Protein AF-A0A354CXX8-F1 (afdb_monomer)

Sequence (76 aa):
MSRDDEGSEARFRRFLQDLHTYERHMTFETTRDAFLDLYSAWLKTREPWLKIQLVMLAFELHRLNPEFQFDLNFAD

Nearest PDB structures (foldseek):
  8szz-assembly1_R  TM=9.099E-01  e=3.907E+00  synthetic construct
  5j0j-assembly1_B  TM=8.491E-01  e=5.085E+00  synthetic construct
  2k48-assembly1_A  TM=7.789E-01  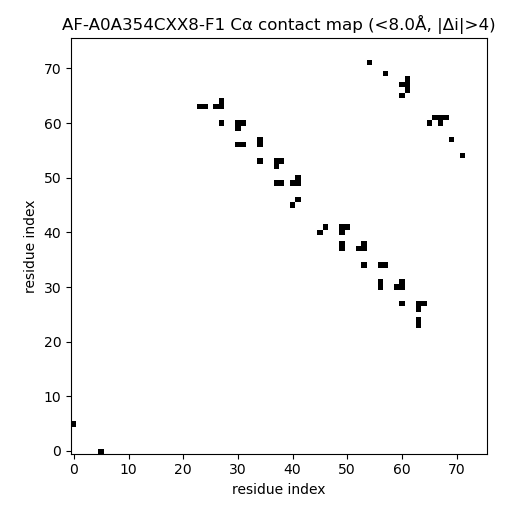e=5.085E+00  Orthohantavirus andesense

pLDDT: mean 88.22, std 11.97, range [51.81, 97.56]

Solvent-accessible surface area (backbone atoms only — not comparable to full-atom values): 4432 Å² total; per-residue (Å²): 134,57,79,68,53,59,58,49,50,53,51,49,54,50,50,53,50,55,49,51,53,49,51,49,50,52,50,38,55,54,50,48,52,54,38,52,56,46,49,57,48,27,75,74,70,66,46,69,68,48,54,56,52,44,53,55,43,52,52,52,42,29,72,68,37,76,83,57,81,80,83,83,79,73,80,128

Foldseek 3Di:
DDPVVVVVVVVVVVVVVVVVLVVLVVVLVVLVVVLVVLVVVCVVPVDVVSLVVNVVSQVVNCVSPVPRDDDSPPPD

Structure (mmCIF, N/CA/C/O backbone):
data_AF-A0A354CXX8-F1
#
_entry.id   AF-A0A354CXX8-F1
#
loop_
_atom_site.group_PDB
_atom_site.id
_atom_site.type_symbol
_atom_site.label_atom_id
_atom_site.label_alt_id
_atom_site.label_comp_id
_atom_site.label_asym_id
_atom_site.label_entity_id
_atom_site.label_seq_id
_atom_site.pdbx_PDB_ins_code
_atom_site.Cartn_x
_atom_site.Cartn_y
_atom_site.Cartn_z
_atom_site.occupancy
_atom_site.B_iso_or_equiv
_atom_site.auth_seq_id
_atom_site.auth_comp_id
_atom_site.auth_asym_id
_atom_site.auth_atom_id
_atom_site.pdbx_PDB_model_num
ATOM 1 N N . MET A 1 1 ? 33.569 7.340 -28.471 1.00 55.03 1 MET A N 1
ATOM 2 C CA . MET A 1 1 ? 32.550 6.342 -28.084 1.00 55.03 1 MET A CA 1
ATOM 3 C C . MET A 1 1 ? 31.916 5.814 -29.355 1.00 55.03 1 MET A C 1
ATOM 5 O O . MET A 1 1 ? 31.696 6.601 -30.268 1.00 55.03 1 MET A O 1
ATOM 9 N N . SER A 1 2 ? 31.770 4.494 -29.476 1.00 58.38 2 SER A N 1
ATOM 10 C CA . SER A 1 2 ? 31.212 3.859 -30.679 1.00 58.38 2 SER A CA 1
ATOM 11 C C . SER A 1 2 ? 29.683 3.976 -30.678 1.00 58.38 2 SER A C 1
ATOM 13 O O . SER A 1 2 ? 29.079 4.058 -29.613 1.00 58.38 2 SER A O 1
ATOM 15 N N . ARG A 1 3 ? 29.041 3.937 -31.851 1.00 59.91 3 ARG A N 1
ATOM 16 C CA . ARG A 1 3 ? 27.567 3.960 -31.993 1.00 59.91 3 ARG A CA 1
ATOM 17 C C . ARG A 1 3 ? 26.857 2.847 -31.202 1.00 59.91 3 ARG A C 1
ATOM 19 O O . ARG A 1 3 ? 25.711 3.016 -30.796 1.00 59.91 3 ARG A O 1
ATOM 26 N N . ASP A 1 4 ? 27.544 1.733 -30.958 1.00 62.66 4 ASP A N 1
ATOM 27 C CA . ASP A 1 4 ? 27.030 0.598 -30.177 1.00 62.66 4 ASP A CA 1
ATOM 28 C C . ASP A 1 4 ? 26.944 0.881 -28.663 1.00 62.66 4 ASP A C 1
ATOM 30 O O . ASP A 1 4 ? 26.130 0.276 -27.956 1.00 62.66 4 ASP A O 1
ATOM 34 N N . ASP A 1 5 ? 27.745 1.831 -28.174 1.00 64.50 5 ASP A N 1
ATOM 35 C CA . ASP A 1 5 ? 27.808 2.247 -26.768 1.00 64.50 5 ASP A CA 1
ATOM 36 C C . ASP A 1 5 ? 26.577 3.100 -26.407 1.00 64.50 5 ASP A C 1
ATOM 38 O O . ASP A 1 5 ? 25.896 2.850 -25.412 1.00 64.50 5 ASP A O 1
ATOM 42 N N . GLU A 1 6 ? 26.197 4.027 -27.294 1.00 68.06 6 GLU A N 1
ATOM 43 C CA . GLU A 1 6 ? 25.018 4.894 -27.133 1.00 68.06 6 GLU A CA 1
ATOM 44 C C . GLU A 1 6 ? 23.702 4.096 -27.135 1.00 68.06 6 GLU A C 1
ATOM 46 O O . GLU A 1 6 ? 22.802 4.342 -26.326 1.00 68.06 6 GLU A O 1
ATOM 51 N N . GLY A 1 7 ? 23.587 3.091 -28.012 1.00 77.06 7 GLY A N 1
ATOM 52 C CA . GLY A 1 7 ? 22.414 2.214 -28.060 1.00 77.06 7 GLY A CA 1
ATOM 53 C C . GLY A 1 7 ? 22.276 1.329 -26.816 1.00 77.06 7 GLY A C 1
ATOM 54 O O . GLY A 1 7 ? 21.161 1.012 -26.395 1.00 77.06 7 GLY A O 1
ATOM 55 N N . SER A 1 8 ? 23.397 0.945 -26.205 1.00 84.19 8 SER A N 1
ATOM 56 C CA . SER A 1 8 ? 23.415 0.159 -24.968 1.00 84.19 8 SER A CA 1
ATOM 57 C C . SER A 1 8 ? 23.036 1.005 -23.755 1.00 84.19 8 SER A C 1
ATOM 59 O O . SER A 1 8 ? 22.229 0.563 -22.936 1.00 84.19 8 SER A O 1
ATOM 61 N N . GLU A 1 9 ? 23.511 2.249 -23.690 1.00 90.81 9 GLU A N 1
ATOM 62 C CA . GLU A 1 9 ? 23.142 3.186 -22.630 1.00 90.81 9 GLU A CA 1
ATOM 63 C C . GLU A 1 9 ? 21.648 3.548 -22.671 1.00 90.81 9 GLU A C 1
ATOM 65 O O . GLU A 1 9 ? 20.973 3.532 -21.640 1.00 90.81 9 GLU A O 1
ATOM 70 N N . ALA A 1 10 ? 21.088 3.794 -23.860 1.00 90.12 10 ALA A N 1
ATOM 71 C CA . ALA A 1 10 ? 19.660 4.073 -24.016 1.00 90.12 10 ALA A CA 1
ATOM 72 C C . ALA A 1 10 ? 18.776 2.897 -23.556 1.00 90.12 10 ALA A C 1
ATOM 74 O O . ALA A 1 10 ? 17.772 3.105 -22.868 1.00 90.12 10 ALA A O 1
ATOM 75 N N . ARG A 1 11 ? 19.164 1.654 -23.885 1.00 91.12 11 ARG A N 1
ATOM 76 C CA . ARG A 1 11 ? 18.472 0.442 -23.409 1.00 91.12 11 ARG A CA 1
ATOM 77 C C . ARG A 1 11 ? 18.543 0.307 -21.892 1.00 91.12 11 ARG A C 1
ATOM 79 O O . ARG A 1 11 ? 17.532 -0.002 -21.269 1.00 91.12 11 ARG A O 1
ATOM 86 N N . PHE A 1 12 ? 19.706 0.573 -21.302 1.00 92.81 12 PHE A N 1
ATOM 87 C CA . PHE A 1 12 ? 19.884 0.507 -19.855 1.00 92.81 12 PHE A CA 1
ATOM 88 C C . PHE A 1 12 ? 19.040 1.559 -19.122 1.00 92.81 12 PHE A C 1
ATOM 90 O O . PHE A 1 12 ? 18.353 1.229 -18.160 1.00 92.81 12 PHE A O 1
ATOM 97 N N . ARG A 1 13 ? 18.997 2.804 -19.616 1.00 94.44 13 ARG A N 1
ATOM 98 C CA . ARG A 1 13 ? 18.133 3.855 -19.047 1.00 94.44 13 ARG A CA 1
ATOM 99 C C . ARG A 1 13 ? 16.654 3.478 -19.099 1.00 94.44 13 ARG A C 1
ATOM 101 O O . ARG A 1 13 ? 15.945 3.698 -18.122 1.00 94.44 13 ARG A O 1
ATOM 108 N N . ARG A 1 14 ? 16.197 2.890 -20.209 1.00 93.75 14 ARG A N 1
ATOM 109 C CA . ARG A 1 14 ? 14.816 2.403 -20.332 1.00 93.75 14 ARG A CA 1
ATOM 110 C C . ARG A 1 14 ? 14.526 1.274 -19.346 1.00 93.75 14 ARG A C 1
ATOM 112 O O . ARG A 1 14 ? 13.521 1.330 -18.654 1.00 93.75 14 ARG A O 1
ATOM 119 N N . PHE A 1 15 ? 15.439 0.314 -19.219 1.00 95.12 15 PHE A N 1
ATOM 120 C CA . PHE A 1 15 ? 15.326 -0.746 -18.220 1.00 95.12 15 PHE A CA 1
ATOM 121 C C . PHE A 1 15 ? 15.209 -0.187 -16.793 1.00 95.12 15 PHE A C 1
ATOM 123 O O . PHE A 1 15 ? 14.350 -0.630 -16.039 1.00 95.12 15 PHE A O 1
ATOM 130 N N . LEU A 1 16 ? 16.019 0.815 -16.428 1.00 95.81 16 LEU A N 1
ATOM 131 C CA . LEU A 1 16 ? 15.926 1.462 -15.114 1.00 95.81 16 LEU A CA 1
ATOM 132 C C . LEU A 1 16 ? 14.583 2.172 -14.897 1.00 95.81 16 LEU A C 1
ATOM 134 O O . LEU A 1 16 ? 14.053 2.139 -13.791 1.00 95.81 16 LEU A O 1
ATOM 138 N N . GLN A 1 17 ? 14.027 2.803 -15.935 1.00 94.94 17 GLN A N 1
ATOM 139 C CA . GLN A 1 17 ? 12.697 3.415 -15.863 1.00 94.94 17 GLN A CA 1
ATOM 140 C C . GLN A 1 17 ? 11.609 2.360 -15.654 1.00 94.94 17 GLN A C 1
ATOM 142 O O . GLN A 1 17 ? 10.796 2.508 -14.745 1.00 94.94 17 GLN A O 1
ATOM 147 N N . ASP A 1 18 ? 11.632 1.284 -16.442 1.00 95.19 18 ASP A N 1
ATOM 148 C CA . ASP A 1 18 ? 10.665 0.188 -16.338 1.00 95.19 18 ASP A CA 1
ATOM 149 C C . ASP A 1 18 ? 10.739 -0.480 -14.952 1.00 95.19 18 ASP A C 1
ATOM 151 O O . ASP A 1 18 ? 9.710 -0.735 -14.322 1.00 95.19 18 ASP A O 1
ATOM 155 N N . LEU A 1 19 ? 11.956 -0.690 -14.436 1.00 95.94 19 LEU A N 1
ATOM 156 C CA . LEU A 1 19 ? 12.186 -1.215 -13.092 1.00 95.94 19 LEU A CA 1
ATOM 157 C C . LEU A 1 19 ? 11.625 -0.277 -12.019 1.00 95.94 19 LEU A C 1
ATOM 159 O O . LEU A 1 19 ? 10.900 -0.728 -11.138 1.00 95.94 19 LEU A O 1
ATOM 163 N N . HIS A 1 20 ? 11.894 1.026 -12.116 1.00 94.25 20 HIS A N 1
ATOM 164 C CA . HIS A 1 20 ? 11.381 2.004 -11.157 1.00 94.25 20 HIS A CA 1
ATOM 165 C C . HIS A 1 20 ? 9.846 2.065 -11.154 1.00 94.25 20 HIS A C 1
ATOM 167 O O . HIS A 1 20 ? 9.216 2.157 -10.098 1.00 94.25 20 HIS A O 1
ATOM 173 N N . THR A 1 21 ? 9.220 1.983 -12.330 1.00 93.94 21 THR A N 1
ATOM 174 C CA . THR A 1 21 ? 7.760 1.899 -12.448 1.00 93.94 21 THR A CA 1
ATOM 175 C C . THR A 1 21 ? 7.223 0.632 -11.788 1.00 93.94 21 THR A C 1
ATOM 177 O O . THR A 1 21 ? 6.247 0.705 -11.039 1.00 93.94 21 THR A O 1
ATOM 180 N N . TYR A 1 22 ? 7.871 -0.511 -12.013 1.00 95.19 22 TYR A N 1
ATOM 181 C CA . TYR A 1 22 ? 7.499 -1.771 -11.377 1.00 95.19 22 TYR A CA 1
ATOM 182 C C . TYR A 1 22 ? 7.630 -1.710 -9.848 1.00 95.19 22 TYR A C 1
ATOM 184 O O . TYR A 1 22 ? 6.701 -2.086 -9.136 1.00 95.19 22 TYR A O 1
ATOM 192 N N . GLU A 1 23 ? 8.735 -1.176 -9.328 1.00 95.19 23 GLU A N 1
ATOM 193 C CA . GLU A 1 23 ? 8.959 -1.002 -7.887 1.00 95.19 23 GLU A CA 1
ATOM 194 C C . GLU A 1 23 ? 7.897 -0.108 -7.243 1.00 95.19 23 GLU A C 1
ATOM 196 O O . GLU A 1 23 ? 7.368 -0.433 -6.176 1.00 95.19 23 GLU A O 1
ATOM 201 N N . ARG A 1 24 ? 7.533 1.000 -7.904 1.00 94.75 24 ARG A N 1
ATOM 202 C CA . ARG A 1 24 ? 6.450 1.875 -7.438 1.00 94.75 24 ARG A CA 1
ATOM 203 C C . ARG A 1 24 ? 5.109 1.153 -7.409 1.00 94.75 24 ARG A C 1
ATOM 205 O O . ARG A 1 24 ? 4.367 1.322 -6.444 1.00 94.75 24 ARG A O 1
ATOM 212 N N . HIS A 1 25 ? 4.808 0.356 -8.432 1.00 95.19 25 HIS A N 1
ATOM 213 C CA . HIS A 1 25 ? 3.579 -0.432 -8.482 1.00 95.19 25 HIS A CA 1
ATOM 214 C C . HIS A 1 25 ? 3.539 -1.481 -7.362 1.00 95.19 25 HIS A C 1
ATOM 216 O O . HIS A 1 25 ? 2.571 -1.536 -6.613 1.00 95.19 25 HIS A O 1
ATOM 222 N N . MET A 1 26 ? 4.621 -2.238 -7.165 1.00 96.69 26 MET A N 1
ATOM 223 C CA . MET A 1 26 ? 4.724 -3.227 -6.083 1.00 96.69 26 MET A CA 1
ATOM 224 C C . MET A 1 26 ? 4.603 -2.591 -4.697 1.00 96.69 26 MET A C 1
ATOM 226 O O . MET A 1 26 ? 3.929 -3.134 -3.820 1.00 96.69 26 MET A O 1
ATOM 230 N N . THR A 1 27 ? 5.224 -1.424 -4.503 1.00 96.62 27 THR A N 1
ATOM 231 C CA . THR A 1 27 ? 5.088 -0.655 -3.260 1.00 96.62 27 THR A CA 1
ATOM 232 C C . THR A 1 27 ? 3.631 -0.259 -3.039 1.00 96.62 27 THR A C 1
ATOM 234 O O . THR A 1 27 ? 3.105 -0.503 -1.959 1.00 96.62 27 THR A O 1
ATOM 237 N N . PHE A 1 28 ? 2.957 0.278 -4.062 1.00 96.81 28 PHE A N 1
ATOM 238 C CA . PHE A 1 28 ? 1.544 0.650 -3.971 1.00 96.81 28 PHE A CA 1
ATOM 239 C C . PHE A 1 28 ? 0.653 -0.535 -3.583 1.00 96.81 28 PHE A C 1
ATOM 241 O O . PHE A 1 28 ? -0.124 -0.419 -2.639 1.00 96.81 28 PHE A O 1
ATOM 248 N N . GLU A 1 29 ? 0.796 -1.677 -4.259 1.00 97.06 29 GLU A N 1
ATOM 249 C CA . GLU A 1 29 ? 0.011 -2.883 -3.971 1.00 97.06 29 GLU A CA 1
ATOM 250 C C . GLU A 1 29 ? 0.245 -3.365 -2.530 1.00 97.06 29 GLU A C 1
ATOM 252 O O . GLU A 1 29 ? -0.708 -3.569 -1.781 1.00 97.06 29 GLU A O 1
ATOM 257 N N . THR A 1 30 ? 1.507 -3.427 -2.093 1.00 97.56 30 THR A N 1
ATOM 258 C CA . THR A 1 30 ? 1.864 -3.851 -0.727 1.00 97.56 30 THR A CA 1
ATOM 259 C C . THR A 1 30 ? 1.303 -2.897 0.333 1.00 97.56 30 THR A C 1
ATOM 261 O O . THR A 1 30 ? 0.763 -3.331 1.351 1.00 97.56 30 THR A O 1
ATOM 264 N N . THR A 1 31 ? 1.407 -1.582 0.112 1.00 97.06 31 THR A N 1
ATOM 265 C CA . THR A 1 31 ? 0.835 -0.576 1.019 1.00 97.06 31 THR A CA 1
ATOM 266 C C . THR A 1 31 ? -0.691 -0.667 1.054 1.00 97.06 31 THR A C 1
ATOM 268 O O . THR A 1 31 ? -1.290 -0.466 2.112 1.00 97.06 31 THR A O 1
ATOM 271 N N . ARG A 1 32 ? -1.331 -1.001 -0.073 1.00 96.31 32 ARG A N 1
ATOM 272 C CA . ARG A 1 32 ? -2.790 -1.126 -0.169 1.00 96.31 32 ARG A CA 1
ATOM 273 C C . ARG A 1 32 ? -3.279 -2.333 0.617 1.00 96.31 32 ARG A C 1
ATOM 275 O O . ARG A 1 32 ? -4.258 -2.216 1.348 1.00 96.31 32 ARG A O 1
ATOM 282 N N . ASP A 1 33 ? -2.585 -3.457 0.516 1.00 97.50 33 ASP A N 1
ATOM 283 C CA . ASP A 1 33 ? -2.933 -4.661 1.268 1.00 97.50 33 ASP A CA 1
ATOM 284 C C . ASP A 1 33 ? -2.795 -4.416 2.781 1.00 97.50 33 ASP A C 1
ATOM 286 O O . ASP A 1 33 ? -3.731 -4.676 3.537 1.00 97.50 33 ASP A O 1
ATOM 290 N N . ALA A 1 34 ? -1.707 -3.765 3.214 1.00 97.00 34 ALA A N 1
ATOM 291 C CA . ALA A 1 34 ? -1.532 -3.358 4.612 1.00 97.00 34 ALA A CA 1
ATOM 292 C C . ALA A 1 34 ? -2.645 -2.411 5.101 1.00 97.00 34 ALA A C 1
ATOM 294 O O . ALA A 1 34 ? -3.115 -2.524 6.235 1.00 97.00 34 ALA A O 1
ATOM 295 N N . PHE A 1 35 ? -3.089 -1.485 4.247 1.00 96.06 35 PHE A N 1
ATOM 296 C CA . PHE A 1 35 ? -4.212 -0.600 4.546 1.00 96.06 35 PHE A CA 1
ATOM 297 C C . PHE A 1 35 ? -5.518 -1.381 4.747 1.00 96.06 35 PHE A C 1
ATOM 299 O O . PHE A 1 35 ? -6.241 -1.126 5.711 1.00 96.06 35 PHE A O 1
ATOM 306 N N . LEU A 1 36 ? -5.820 -2.347 3.874 1.00 95.31 36 LEU A N 1
ATOM 307 C CA . LEU A 1 36 ? -7.037 -3.160 3.956 1.00 95.31 36 LEU A CA 1
ATOM 308 C C . LEU A 1 36 ? -7.055 -4.054 5.202 1.00 95.31 36 LEU A C 1
ATOM 310 O O . LEU A 1 36 ? -8.082 -4.136 5.882 1.00 95.31 36 LEU A O 1
ATOM 314 N N . ASP A 1 37 ? -5.923 -4.666 5.542 1.00 96.38 37 ASP A N 1
ATOM 315 C CA . ASP A 1 37 ? -5.779 -5.474 6.756 1.00 96.38 37 ASP A CA 1
ATOM 316 C C . ASP A 1 37 ? -6.011 -4.632 8.013 1.00 96.38 37 ASP A C 1
ATOM 318 O O . ASP A 1 37 ? -6.777 -5.008 8.911 1.00 96.38 37 ASP A O 1
ATOM 322 N N . LEU A 1 38 ? -5.405 -3.445 8.053 1.00 95.38 38 LEU A N 1
ATOM 323 C CA . 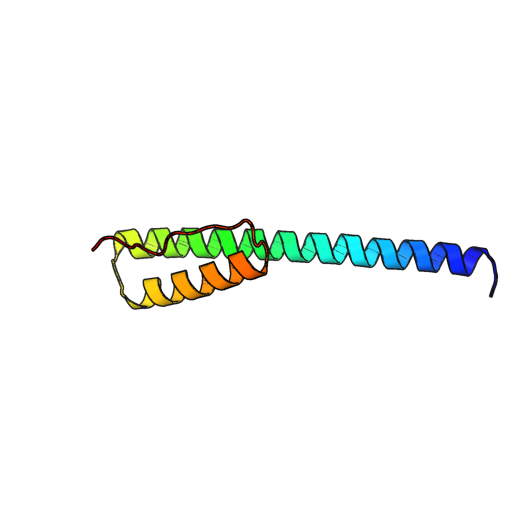LEU A 1 38 ? -5.570 -2.505 9.150 1.00 95.38 38 LEU A CA 1
ATOM 324 C C . LEU A 1 38 ? -7.011 -1.985 9.246 1.00 95.38 38 LEU A C 1
ATOM 326 O O . LEU A 1 38 ? -7.542 -1.832 10.346 1.00 95.38 38 LEU A O 1
ATOM 330 N N . TYR A 1 39 ? -7.670 -1.757 8.109 1.00 93.50 39 TYR A N 1
ATOM 331 C CA . TYR A 1 39 ? -9.060 -1.306 8.064 1.00 93.50 39 TYR A CA 1
ATOM 332 C C . TYR A 1 39 ? -10.003 -2.388 8.589 1.00 93.50 39 TYR A C 1
ATOM 334 O O . TYR A 1 39 ? -10.878 -2.109 9.408 1.00 93.50 39 TYR A O 1
ATOM 342 N N . SER A 1 40 ? -9.765 -3.644 8.206 1.00 94.12 40 SER A N 1
ATOM 343 C CA . SER A 1 40 ? -10.466 -4.812 8.745 1.00 94.12 40 SER A CA 1
ATOM 344 C C . SER A 1 40 ? -10.292 -4.936 10.262 1.00 94.12 40 SER A C 1
ATOM 346 O O . SER A 1 40 ? -11.254 -5.238 10.974 1.00 94.12 40 SER A O 1
ATOM 348 N N . ALA A 1 41 ? -9.092 -4.664 10.784 1.00 94.38 41 ALA A N 1
ATOM 349 C CA . ALA A 1 41 ? -8.845 -4.632 12.223 1.00 94.38 41 ALA A CA 1
ATOM 350 C C . ALA A 1 41 ? -9.610 -3.486 12.905 1.00 94.38 41 ALA A C 1
ATOM 352 O O . ALA A 1 41 ? -10.313 -3.723 13.889 1.00 94.38 41 ALA A O 1
ATOM 353 N N . TRP A 1 42 ? -9.544 -2.270 12.354 1.00 93.25 42 TRP A N 1
ATOM 354 C CA . TRP A 1 42 ? -10.252 -1.108 12.892 1.00 93.25 42 TRP A CA 1
ATOM 355 C C . TRP A 1 42 ? -11.770 -1.308 12.912 1.00 93.25 42 TRP A C 1
ATOM 357 O O . TRP A 1 42 ? -12.406 -0.986 13.910 1.00 93.25 42 TRP A O 1
ATOM 367 N N . LEU A 1 43 ? -12.360 -1.908 11.874 1.00 90.75 43 LEU A N 1
ATOM 368 C CA . LEU A 1 43 ? -13.797 -2.201 11.848 1.00 90.75 43 LEU A CA 1
ATOM 369 C C . LEU A 1 43 ? -14.245 -3.103 13.008 1.00 90.75 43 LEU A C 1
ATOM 371 O O . LEU A 1 43 ? -15.372 -2.960 13.484 1.00 90.75 43 LEU A O 1
ATOM 375 N N . LYS A 1 44 ? -13.375 -4.013 13.463 1.00 94.19 44 LYS A N 1
ATOM 376 C CA . LYS A 1 44 ? -13.665 -4.970 14.542 1.00 94.19 44 LYS A CA 1
ATOM 377 C C . LYS A 1 44 ? -13.455 -4.379 15.929 1.00 94.19 44 LYS A C 1
ATOM 379 O O . LYS A 1 44 ? -14.234 -4.672 16.829 1.00 94.19 44 LYS A O 1
ATOM 384 N N . THR A 1 45 ? -12.390 -3.605 16.115 1.00 93.25 45 THR A N 1
ATOM 385 C CA . THR A 1 45 ? -11.968 -3.144 17.446 1.00 93.25 45 THR A CA 1
ATOM 386 C C . THR A 1 45 ? -12.349 -1.695 17.728 1.00 93.25 45 THR A C 1
ATOM 388 O O . THR A 1 45 ? -12.487 -1.319 18.886 1.00 93.25 45 THR A O 1
ATOM 391 N N . ARG A 1 46 ? -12.527 -0.883 16.677 1.00 89.81 46 ARG A N 1
ATOM 392 C CA . ARG A 1 46 ? -12.736 0.574 16.720 1.00 89.81 46 ARG A CA 1
ATOM 393 C C . ARG A 1 46 ? -11.634 1.340 17.456 1.00 89.81 46 ARG A C 1
ATOM 395 O O . ARG A 1 46 ? -11.844 2.466 17.897 1.00 89.81 46 ARG A O 1
ATOM 402 N N . GLU A 1 47 ? -10.436 0.765 17.527 1.00 92.25 47 GLU A N 1
ATOM 403 C CA . GLU A 1 47 ? -9.338 1.355 18.289 1.00 92.25 47 GLU A CA 1
ATOM 404 C C . GLU A 1 47 ? -8.803 2.642 17.634 1.00 92.25 47 GLU A C 1
ATOM 406 O O . GLU A 1 47 ? -8.422 2.625 16.455 1.00 92.25 47 GLU A O 1
ATOM 411 N N . PRO A 1 48 ? -8.715 3.767 18.372 1.00 88.25 48 PRO A N 1
ATOM 412 C CA . PRO A 1 48 ? -8.334 5.060 17.802 1.00 88.25 48 PRO A CA 1
ATOM 413 C C . PRO A 1 48 ? -6.940 5.090 17.165 1.00 88.25 48 PRO A C 1
ATOM 415 O O . PRO A 1 48 ? -6.725 5.803 16.185 1.00 88.25 48 PRO A O 1
ATOM 418 N N . TRP A 1 49 ? -5.980 4.311 17.674 1.00 91.00 49 TRP A N 1
ATOM 419 C CA . TRP A 1 49 ? -4.627 4.291 17.105 1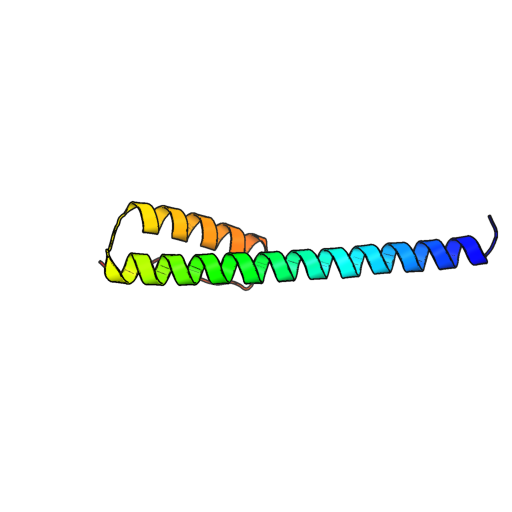.00 91.00 49 TRP A CA 1
ATOM 420 C C . TRP A 1 49 ? -4.585 3.658 15.707 1.00 91.00 49 TRP A C 1
ATOM 422 O O . TRP A 1 49 ? -3.769 4.065 14.880 1.00 91.00 49 TRP A O 1
ATOM 432 N N . LEU A 1 50 ? -5.486 2.712 15.407 1.00 91.81 50 LEU A N 1
ATOM 433 C CA . LEU A 1 50 ? -5.590 2.108 14.074 1.00 91.81 50 LEU A CA 1
ATOM 434 C C . LEU A 1 50 ? -6.082 3.140 13.054 1.00 91.81 50 LEU A C 1
ATOM 436 O O . LEU A 1 50 ? -5.600 3.165 11.927 1.00 91.81 50 LEU A O 1
ATOM 440 N N . LYS A 1 51 ? -6.969 4.056 13.467 1.00 89.62 51 LYS A N 1
ATOM 441 C CA . LYS A 1 51 ? -7.432 5.175 12.632 1.00 89.62 51 LYS A CA 1
ATOM 442 C C . LYS A 1 51 ? -6.278 6.095 12.223 1.00 89.62 51 LYS A C 1
ATOM 444 O O . LYS A 1 51 ? -6.200 6.486 11.064 1.00 89.62 51 LYS A O 1
ATOM 449 N N . ILE A 1 52 ? -5.350 6.394 13.135 1.00 90.88 52 ILE A N 1
ATOM 450 C CA . ILE A 1 52 ? -4.158 7.204 12.821 1.00 90.88 52 ILE A CA 1
ATOM 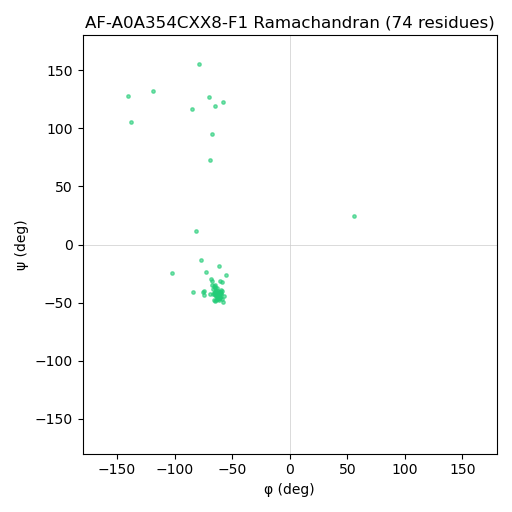451 C C . ILE A 1 52 ? -3.284 6.492 11.782 1.00 90.88 52 ILE A C 1
ATOM 453 O O . ILE A 1 52 ? -2.873 7.101 10.796 1.00 90.88 52 ILE A O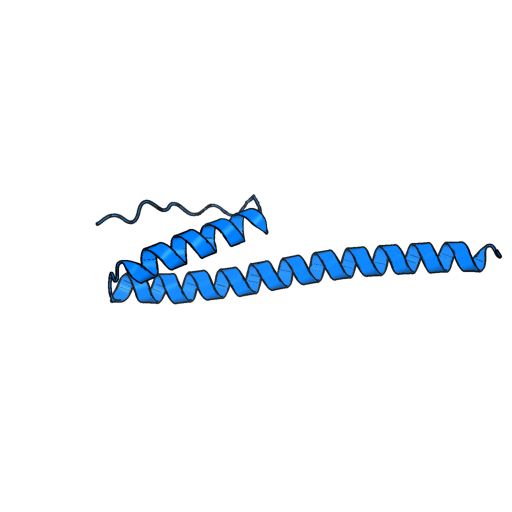 1
ATOM 457 N N . GLN A 1 53 ? -3.038 5.194 11.965 1.00 93.88 53 GLN A N 1
ATOM 458 C CA . GLN A 1 53 ? -2.245 4.410 11.017 1.00 93.88 53 GLN A CA 1
ATOM 459 C C . GLN A 1 53 ? -2.926 4.290 9.641 1.00 93.88 53 GLN A C 1
ATOM 461 O O . GLN A 1 53 ? -2.247 4.390 8.620 1.00 93.88 53 GLN A O 1
ATOM 466 N N . LEU A 1 54 ? -4.258 4.168 9.594 1.00 94.12 54 LEU A N 1
ATOM 467 C CA . LEU A 1 54 ? -5.032 4.185 8.348 1.00 94.12 54 LEU A CA 1
ATOM 468 C C . LEU A 1 54 ? -4.863 5.500 7.593 1.00 94.12 54 LEU A C 1
ATOM 470 O O . LEU A 1 54 ? -4.617 5.484 6.391 1.00 94.12 54 LEU A O 1
ATOM 474 N N . VAL A 1 55 ? -4.938 6.636 8.292 1.00 92.69 55 VAL A N 1
ATOM 475 C CA . VAL A 1 55 ? -4.704 7.957 7.691 1.00 92.69 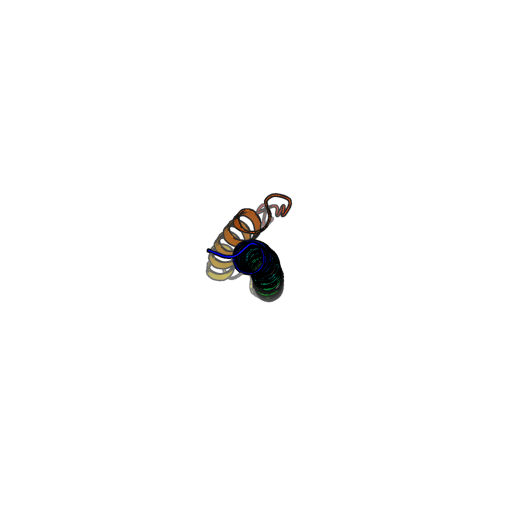55 VAL A CA 1
ATOM 476 C C . VAL A 1 55 ? -3.302 8.027 7.082 1.00 92.69 55 VAL A C 1
ATOM 478 O O . VAL A 1 55 ? -3.157 8.442 5.935 1.00 92.69 55 VAL A O 1
ATOM 481 N N . MET A 1 56 ? -2.271 7.583 7.809 1.00 93.50 56 MET A N 1
ATOM 482 C CA . MET A 1 56 ? -0.890 7.593 7.307 1.00 93.50 56 MET A CA 1
ATOM 483 C C . MET A 1 56 ? -0.723 6.742 6.042 1.00 93.50 56 MET A C 1
ATOM 485 O O . MET A 1 56 ? -0.114 7.196 5.074 1.00 93.50 56 MET A O 1
ATOM 489 N N . LEU A 1 57 ? -1.291 5.535 6.028 1.00 95.31 57 LEU A N 1
ATOM 490 C CA . LEU A 1 57 ? -1.250 4.653 4.861 1.00 95.31 57 LEU A CA 1
ATOM 491 C C . LEU A 1 57 ? -2.050 5.221 3.680 1.00 95.31 57 LEU A C 1
ATOM 493 O O . LEU A 1 57 ? -1.588 5.135 2.547 1.00 95.31 57 LEU A O 1
ATOM 497 N N . ALA A 1 58 ? -3.197 5.860 3.922 1.00 94.00 58 ALA A N 1
ATOM 498 C CA . ALA A 1 58 ? -3.972 6.528 2.875 1.00 94.00 58 ALA A CA 1
ATOM 499 C C . ALA A 1 58 ? -3.187 7.672 2.208 1.00 94.00 58 ALA A C 1
ATOM 501 O O . ALA A 1 58 ? -3.213 7.798 0.983 1.00 94.00 58 ALA A O 1
ATOM 502 N N . PHE A 1 59 ? -2.441 8.468 2.985 1.00 93.12 59 PHE A N 1
ATOM 503 C CA . PHE A 1 59 ? -1.547 9.491 2.430 1.00 93.12 59 PHE A CA 1
ATOM 504 C C . PHE A 1 59 ? -0.434 8.882 1.575 1.00 93.12 59 PHE A C 1
ATOM 506 O O . PHE A 1 59 ? -0.143 9.392 0.492 1.00 93.12 59 PHE A O 1
ATOM 513 N N . GLU A 1 60 ? 0.172 7.788 2.034 1.00 94.38 60 GLU A N 1
ATOM 514 C CA . GLU A 1 60 ? 1.224 7.105 1.282 1.00 94.38 60 GLU A CA 1
ATOM 515 C C . GLU A 1 60 ? 0.693 6.507 -0.029 1.00 94.38 60 GLU A C 1
ATOM 517 O O . GLU A 1 60 ? 1.313 6.663 -1.081 1.00 94.38 60 GLU A O 1
ATOM 522 N N . LEU A 1 61 ? -0.501 5.914 -0.006 1.00 95.75 61 LEU A N 1
ATOM 523 C CA . LEU A 1 61 ? -1.170 5.406 -1.204 1.00 95.75 61 LEU A CA 1
ATOM 524 C C . LEU A 1 61 ? -1.472 6.513 -2.209 1.00 95.75 61 LEU A C 1
ATOM 526 O O . LEU A 1 61 ? -1.196 6.339 -3.394 1.00 95.75 61 LEU A O 1
ATOM 530 N N . HIS A 1 62 ? -1.958 7.663 -1.743 1.00 93.75 62 HIS A N 1
ATOM 531 C CA . HIS A 1 62 ? -2.205 8.819 -2.602 1.00 93.75 62 HIS A CA 1
ATOM 532 C C . HIS A 1 62 ? -0.904 9.397 -3.191 1.00 93.75 62 HIS A C 1
ATOM 534 O O . HIS A 1 62 ? -0.863 9.813 -4.348 1.00 93.75 62 HIS A O 1
ATOM 540 N N . ARG A 1 63 ? 0.200 9.377 -2.428 1.00 92.38 63 ARG A N 1
ATOM 541 C CA . ARG A 1 63 ? 1.534 9.774 -2.914 1.00 92.38 63 ARG A CA 1
ATOM 542 C C . ARG A 1 63 ? 2.042 8.844 -4.020 1.00 92.38 63 ARG A C 1
ATOM 544 O O . ARG A 1 63 ? 2.672 9.302 -4.976 1.00 92.38 63 ARG A O 1
ATOM 551 N N . LEU A 1 64 ? 1.799 7.542 -3.880 1.00 92.75 64 LEU A N 1
ATOM 552 C CA . LEU A 1 64 ? 2.221 6.522 -4.841 1.00 92.75 64 LEU A CA 1
ATOM 553 C C . LEU A 1 64 ? 1.344 6.520 -6.099 1.00 92.75 64 LEU A C 1
ATOM 555 O O . LEU A 1 64 ? 1.893 6.428 -7.203 1.00 92.75 64 LEU A O 1
ATOM 559 N N . ASN A 1 65 ? 0.029 6.680 -5.929 1.00 91.94 65 ASN A N 1
ATOM 560 C CA . ASN A 1 65 ? -0.975 6.786 -6.980 1.00 91.94 65 ASN A CA 1
ATOM 561 C C . ASN A 1 65 ? -2.001 7.894 -6.643 1.00 91.94 65 ASN A C 1
ATOM 563 O O . ASN A 1 65 ? -2.894 7.664 -5.827 1.00 91.94 65 ASN A O 1
ATOM 567 N N . PRO A 1 66 ? -1.937 9.065 -7.304 1.00 90.44 66 PRO A N 1
ATOM 568 C CA . PRO A 1 66 ? -2.867 10.173 -7.064 1.00 90.44 66 PRO A CA 1
ATOM 569 C C . PRO A 1 66 ? -4.340 9.860 -7.363 1.00 90.44 66 PRO A C 1
ATOM 571 O O . PRO A 1 66 ? -5.224 10.569 -6.889 1.00 90.44 66 PRO A O 1
ATOM 574 N N . GLU A 1 67 ? -4.624 8.813 -8.144 1.00 90.31 67 GLU A N 1
ATOM 575 C CA . GLU A 1 67 ? -5.996 8.361 -8.399 1.00 90.31 67 GLU A CA 1
ATOM 576 C C . GLU A 1 67 ? -6.582 7.576 -7.221 1.00 90.31 67 GLU A C 1
ATOM 578 O O . GLU A 1 67 ? -7.794 7.365 -7.161 1.00 90.31 67 GLU A O 1
ATOM 583 N N . PHE A 1 68 ? -5.749 7.154 -6.263 1.00 88.38 68 PHE A N 1
ATOM 584 C CA . PHE A 1 68 ? -6.235 6.541 -5.039 1.00 88.38 68 PHE A CA 1
ATOM 585 C C . PHE A 1 68 ? -7.033 7.567 -4.228 1.00 88.38 68 PHE A C 1
ATOM 587 O O . PHE A 1 68 ? -6.507 8.599 -3.797 1.00 88.38 68 PHE A O 1
ATOM 594 N N . GLN A 1 69 ? -8.307 7.252 -4.008 1.00 83.56 69 GLN A N 1
ATOM 595 C CA . GLN A 1 69 ? -9.226 8.030 -3.192 1.00 83.56 69 GLN A CA 1
ATOM 596 C C . GLN A 1 69 ? -9.706 7.17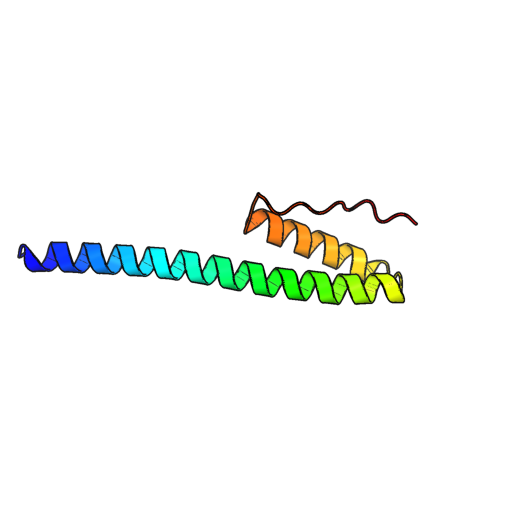4 -2.028 1.00 83.56 69 GLN A C 1
ATOM 598 O O . GLN A 1 69 ? -10.133 6.035 -2.211 1.00 83.56 69 GLN A O 1
ATOM 603 N N . PHE A 1 70 ? -9.664 7.745 -0.830 1.00 82.00 70 PHE A N 1
ATOM 604 C CA . PHE A 1 70 ? -10.232 7.128 0.355 1.00 82.00 70 PHE A CA 1
ATOM 605 C C . PHE A 1 70 ? -10.907 8.200 1.201 1.00 82.00 70 PHE A C 1
ATOM 607 O O . PHE A 1 70 ? -10.291 9.219 1.516 1.00 82.00 70 PHE A O 1
ATOM 614 N N . ASP A 1 71 ? -12.172 7.974 1.554 1.00 76.75 71 ASP A N 1
ATOM 615 C CA . ASP A 1 71 ? -12.897 8.874 2.442 1.00 76.75 71 ASP A CA 1
ATOM 616 C C . ASP A 1 71 ? -12.595 8.509 3.900 1.00 76.75 71 ASP A C 1
ATOM 618 O O . ASP A 1 71 ? -12.905 7.416 4.373 1.00 76.75 71 ASP A O 1
ATOM 622 N N . LEU A 1 72 ? -11.975 9.448 4.614 1.00 67.50 72 LEU A N 1
ATOM 623 C CA . LEU A 1 72 ? -11.679 9.335 6.041 1.00 67.50 72 LEU A CA 1
ATOM 624 C C . LEU A 1 72 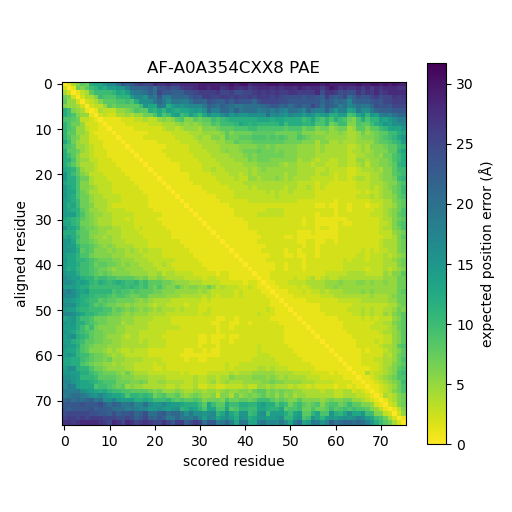? -12.891 9.697 6.917 1.00 67.50 72 LEU A C 1
ATOM 626 O O . LEU A 1 72 ? -12.740 9.835 8.134 1.00 67.50 72 LEU A O 1
ATOM 630 N N . ASN A 1 73 ? -14.091 9.833 6.343 1.00 66.81 73 ASN A N 1
ATOM 631 C CA . ASN A 1 73 ? -15.349 9.870 7.085 1.00 66.81 73 ASN A CA 1
ATOM 632 C C . ASN A 1 73 ? -15.653 8.496 7.692 1.00 66.81 73 ASN A C 1
ATOM 634 O O . ASN A 1 73 ? -16.545 7.755 7.279 1.00 66.81 73 ASN A O 1
ATOM 638 N N . PHE A 1 74 ? -14.892 8.157 8.724 1.00 64.81 74 PHE A N 1
ATOM 639 C CA . PHE A 1 74 ? -15.227 7.090 9.645 1.00 64.81 74 PHE A CA 1
ATOM 640 C C . PHE A 1 74 ? -16.458 7.549 10.429 1.00 64.81 74 PHE A C 1
ATOM 642 O O . PHE A 1 74 ? -16.317 8.310 11.383 1.00 64.81 74 PHE A O 1
ATOM 649 N N . ALA A 1 75 ? -17.652 7.158 9.980 1.00 53.78 75 ALA A N 1
ATOM 650 C CA . ALA A 1 75 ? -18.870 7.358 10.753 1.00 53.78 75 ALA A CA 1
ATOM 651 C C . ALA A 1 75 ? -18.704 6.664 12.117 1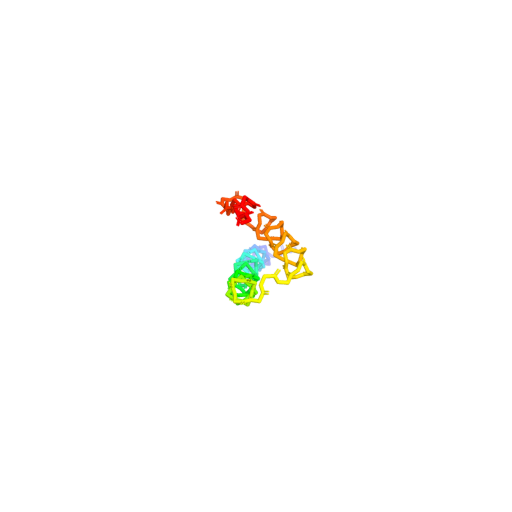.00 53.78 75 ALA A C 1
ATOM 653 O O . ALA A 1 75 ? -18.386 5.466 12.168 1.00 53.78 75 ALA A O 1
ATOM 654 N N . ASP A 1 76 ? -18.848 7.448 13.187 1.00 51.81 76 ASP A N 1
ATOM 655 C CA . ASP A 1 76 ? -18.891 6.958 14.568 1.00 51.81 76 ASP A CA 1
ATOM 656 C C . ASP A 1 76 ? -20.111 6.049 14.778 1.00 51.81 76 ASP A C 1
ATOM 658 O O . ASP A 1 76 ? -21.230 6.436 14.361 1.00 51.81 76 ASP A O 1
#

Radius of gyration: 19.43 Å; Cα contacts (8 Å, |Δi|>4): 32; chains: 1; bounding box: 51×16×50 Å

Secondary structure (DSSP, 8-state):
--HHHHHHHHHHHHHHHHHHHHHHHHHHHHHHHHHHHHHHHHHHH--HHHHHHHHHHHHHHHHH-TT---------

Mean predicted aligned error: 6.55 Å